Protein AF-A0A5S3UZ77-F1 (afdb_monomer_lite)

Secondary structure (DSSP, 8-state):
-EEE-S-HHHHHHHHHHHTTTS--EEESSHHHHHHHHHHS--S-EEE------S----

Radius of gyration: 13.21 Å; chains: 1; bounding box: 28×25×38 Å

Foldseek 3Di:
DEEEALDVVVLVVCCVVCVVPDPYDYDNDPVVVVVCVVPDDDPDYHYDDDDPPPPPDD

pLDDT: mean 88.93, std 16.52, range [37.94, 98.06]

InterPro domains:
  IPR001789 Signal transduction response regulator, receiver domain [PS50110] (1-58)
  IPR011006 CheY-like superfamily [SSF52172] (2-54)

Structure (mmCIF, N/CA/C/O backbone):
data_AF-A0A5S3UZ77-F1
#
_entry.id   AF-A0A5S3UZ77-F1
#
loop_
_atom_site.group_PDB
_atom_site.id
_atom_site.type_symbol
_atom_site.label_atom_id
_atom_site.label_alt_id
_atom_site.label_comp_id
_atom_site.label_asym_id
_atom_site.label_entity_id
_atom_site.label_seq_id
_atom_site.pdbx_PDB_ins_code
_atom_site.Cartn_x
_atom_site.Cartn_y
_atom_site.Cartn_z
_atom_site.occupancy
_atom_site.B_iso_or_equiv
_atom_site.auth_seq_id
_atom_site.auth_comp_id
_atom_site.auth_asym_id
_atom_site.auth_atom_id
_atom_site.pdbx_PDB_model_num
ATOM 1 N N . MET A 1 1 ? -5.935 -1.401 2.448 1.00 96.19 1 MET A N 1
ATOM 2 C CA . MET A 1 1 ? -5.658 -0.927 1.078 1.00 96.19 1 MET A CA 1
ATOM 3 C C . MET A 1 1 ? -4.161 -0.741 0.929 1.00 96.19 1 MET A C 1
ATOM 5 O O . MET A 1 1 ? -3.532 -0.292 1.882 1.00 96.19 1 MET A O 1
ATOM 9 N N . LEU A 1 2 ? -3.605 -1.120 -0.216 1.00 98.06 2 LEU A N 1
ATOM 10 C CA . LEU A 1 2 ? -2.218 -0.845 -0.582 1.00 98.06 2 LEU A CA 1
ATOM 11 C C . LEU A 1 2 ? -2.181 0.296 -1.595 1.00 98.06 2 LEU A C 1
ATOM 13 O O . LEU A 1 2 ? -2.938 0.251 -2.558 1.00 98.06 2 LEU A O 1
ATOM 17 N N . VAL A 1 3 ? -1.314 1.280 -1.383 1.00 97.38 3 VAL A N 1
ATOM 18 C CA . VAL A 1 3 ? -0.993 2.322 -2.366 1.00 97.38 3 VAL A CA 1
ATOM 19 C C . VAL A 1 3 ? 0.448 2.114 -2.816 1.00 97.38 3 VAL A C 1
ATOM 21 O O . VAL A 1 3 ? 1.328 1.938 -1.969 1.00 97.38 3 VAL A O 1
ATOM 24 N N . VAL A 1 4 ? 0.674 2.091 -4.126 1.00 96.62 4 VAL A N 1
ATOM 25 C CA . VAL A 1 4 ? 1.992 1.904 -4.739 1.00 96.62 4 VAL A CA 1
ATOM 26 C C . VAL A 1 4 ? 2.260 3.071 -5.677 1.00 96.62 4 VAL A C 1
ATOM 28 O O . VAL A 1 4 ? 1.518 3.240 -6.637 1.00 96.62 4 VAL A O 1
ATOM 31 N N . ASP A 1 5 ? 3.277 3.867 -5.367 1.00 96.00 5 ASP A N 1
ATOM 32 C CA . ASP A 1 5 ? 3.634 5.098 -6.081 1.00 96.00 5 ASP A CA 1
ATOM 33 C C . ASP A 1 5 ? 5.106 5.417 -5.763 1.00 96.00 5 ASP A C 1
ATOM 35 O O . ASP A 1 5 ? 5.535 5.265 -4.611 1.00 96.00 5 ASP A O 1
ATOM 39 N N . ASP A 1 6 ? 5.902 5.791 -6.764 1.00 93.75 6 ASP A N 1
ATOM 40 C CA . ASP A 1 6 ? 7.330 6.075 -6.599 1.00 93.75 6 ASP A CA 1
ATOM 41 C C . ASP A 1 6 ? 7.601 7.490 -6.049 1.00 93.75 6 ASP A C 1
ATOM 43 O O . ASP A 1 6 ? 8.695 7.766 -5.536 1.00 93.75 6 ASP A O 1
ATOM 47 N N . VAL A 1 7 ? 6.585 8.359 -6.036 1.00 94.94 7 VAL A N 1
ATOM 48 C CA . VAL A 1 7 ? 6.605 9.699 -5.446 1.00 94.94 7 VAL A CA 1
ATOM 49 C C . VAL A 1 7 ? 6.128 9.649 -3.989 1.00 94.94 7 VAL A C 1
ATOM 51 O O . VAL A 1 7 ? 4.956 9.450 -3.659 1.00 94.94 7 VAL A O 1
ATOM 54 N N . LYS A 1 8 ? 7.049 9.894 -3.051 1.00 95.12 8 LYS A N 1
ATOM 55 C CA . LYS A 1 8 ? 6.770 9.814 -1.602 1.00 95.12 8 LYS A CA 1
ATOM 56 C C . LYS A 1 8 ? 5.696 10.796 -1.139 1.00 95.12 8 LYS A C 1
ATOM 58 O O . LYS A 1 8 ? 4.931 10.483 -0.225 1.00 95.12 8 LYS A O 1
ATOM 63 N N . GLU A 1 9 ? 5.647 11.978 -1.739 1.00 96.94 9 GLU A N 1
ATOM 64 C CA . GLU A 1 9 ? 4.646 12.998 -1.450 1.00 96.94 9 GLU A CA 1
ATOM 65 C C . GLU A 1 9 ? 3.234 12.492 -1.772 1.00 96.94 9 GLU A C 1
ATOM 67 O O . GLU A 1 9 ? 2.335 12.665 -0.946 1.00 96.94 9 GLU A O 1
ATOM 72 N N . ASN A 1 10 ? 3.048 11.785 -2.894 1.00 95.44 10 ASN A N 1
ATOM 73 C CA . ASN A 1 10 ? 1.766 11.172 -3.247 1.00 95.44 10 ASN A CA 1
ATOM 74 C C . ASN A 1 10 ? 1.352 10.147 -2.190 1.00 95.44 10 ASN A C 1
ATOM 76 O O . ASN A 1 10 ? 0.236 10.207 -1.675 1.00 95.44 10 ASN A O 1
ATOM 80 N N . LEU A 1 11 ? 2.267 9.265 -1.772 1.00 96.75 11 LEU A N 1
ATOM 81 C CA . LEU A 1 11 ? 2.001 8.294 -0.705 1.00 96.75 11 LEU A CA 1
ATOM 82 C C . LEU A 1 11 ? 1.571 8.967 0.608 1.00 96.75 11 LEU A C 1
ATOM 84 O O . LEU A 1 11 ? 0.650 8.486 1.277 1.00 96.75 11 LEU A O 1
ATOM 88 N N . ALA A 1 12 ? 2.215 10.075 0.986 1.00 97.12 12 ALA A N 1
ATOM 89 C CA . ALA A 1 12 ? 1.879 10.827 2.193 1.00 97.12 12 ALA A CA 1
ATOM 90 C C . ALA A 1 12 ? 0.488 11.474 2.097 1.00 97.12 12 ALA A C 1
ATOM 92 O O . ALA A 1 12 ? -0.308 11.362 3.035 1.00 97.12 12 ALA A O 1
ATOM 93 N N . VAL A 1 13 ? 0.176 12.098 0.957 1.00 96.94 13 VAL A N 1
ATOM 94 C CA . VAL A 1 13 ? -1.135 12.703 0.682 1.00 96.94 13 VAL A CA 1
ATOM 95 C C . VAL A 1 13 ? -2.232 11.640 0.690 1.00 96.94 13 VAL A C 1
ATOM 97 O O . VAL A 1 13 ? -3.209 11.781 1.424 1.00 96.94 13 VAL A O 1
ATOM 100 N N . MET A 1 14 ? -2.051 10.535 -0.037 1.00 96.31 14 MET A N 1
ATOM 101 C CA . MET A 1 14 ? -3.026 9.438 -0.092 1.00 96.31 14 MET A CA 1
ATOM 102 C C . MET A 1 14 ? -3.249 8.807 1.281 1.00 96.31 14 MET A C 1
ATOM 104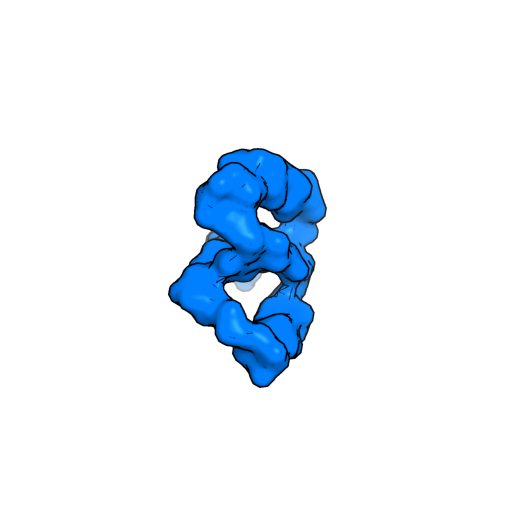 O O . MET A 1 14 ? -4.386 8.533 1.664 1.00 96.31 14 MET A O 1
ATOM 108 N N . SER A 1 15 ? -2.180 8.640 2.064 1.00 96.38 15 SER A N 1
ATOM 109 C CA . SER A 1 15 ? -2.289 8.145 3.437 1.00 96.38 15 SER A CA 1
ATOM 110 C C . SER A 1 15 ? -3.122 9.075 4.313 1.00 96.38 15 SER A C 1
ATOM 112 O O . SER A 1 15 ? -3.922 8.586 5.102 1.00 96.38 15 SER A O 1
ATOM 114 N N . GLN A 1 16 ? -2.973 10.398 4.184 1.00 97.56 16 GLN A N 1
ATOM 115 C CA . GLN A 1 16 ? -3.785 11.347 4.949 1.00 97.56 16 GLN A CA 1
ATOM 116 C C . GLN A 1 16 ? -5.243 11.394 4.491 1.00 97.56 16 GLN A C 1
ATOM 118 O O . GLN A 1 16 ? -6.121 11.454 5.348 1.00 97.56 16 G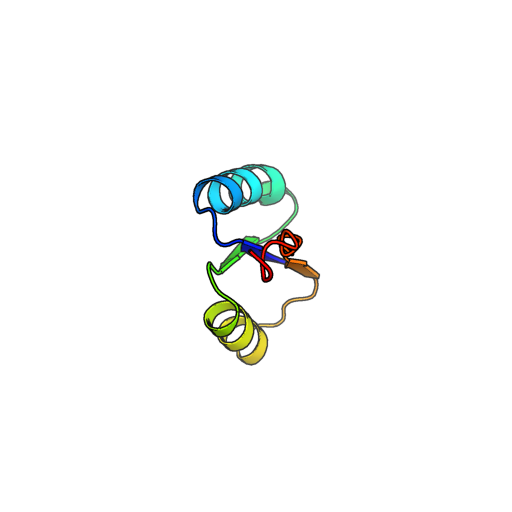LN A O 1
ATOM 123 N N . LEU A 1 17 ? -5.493 11.369 3.180 1.00 97.25 17 LEU A N 1
ATOM 124 C CA . LEU A 1 17 ? -6.839 11.464 2.608 1.00 97.25 17 LEU A CA 1
ATOM 125 C C . LEU A 1 17 ? -7.695 10.233 2.917 1.00 97.25 17 LEU A C 1
ATOM 127 O O . LEU A 1 17 ? -8.891 10.361 3.139 1.00 97.25 17 LEU A O 1
ATOM 131 N N . LEU A 1 18 ? -7.086 9.046 2.945 1.00 96.19 18 LEU A N 1
ATOM 132 C CA . LEU A 1 18 ? -7.812 7.777 3.041 1.00 96.19 18 LEU A CA 1
ATOM 133 C C . LEU A 1 18 ? -7.806 7.161 4.446 1.00 96.19 18 LEU A C 1
ATOM 135 O O . LEU A 1 18 ? -8.435 6.123 4.648 1.00 96.19 18 LEU A O 1
ATOM 139 N N . LYS A 1 19 ? -7.114 7.765 5.423 1.00 95.19 19 LYS A N 1
ATOM 140 C CA . LYS A 1 19 ? -6.936 7.187 6.772 1.00 95.19 19 LYS A CA 1
ATOM 141 C C . LYS A 1 19 ? -8.242 6.929 7.528 1.00 95.19 19 LYS A C 1
ATOM 143 O O . LYS A 1 19 ? -8.268 6.040 8.375 1.00 95.19 19 LYS A O 1
ATOM 148 N N . ASP A 1 20 ? -9.281 7.720 7.263 1.00 97.44 20 ASP A N 1
ATOM 149 C CA . ASP A 1 20 ? -10.540 7.654 8.012 1.00 97.44 20 ASP A CA 1
ATOM 150 C C . ASP A 1 20 ? -11.443 6.515 7.500 1.00 97.44 20 ASP A C 1
ATOM 152 O O . ASP A 1 20 ? -12.247 5.973 8.256 1.00 97.44 20 ASP A O 1
ATOM 156 N N . GLU A 1 21 ? -11.263 6.093 6.244 1.00 96.75 21 GLU A N 1
ATOM 157 C CA . GLU A 1 21 ? -12.039 5.021 5.603 1.00 96.75 21 GLU A CA 1
ATOM 158 C C . GLU A 1 21 ? -11.253 3.707 5.481 1.00 96.75 21 GLU A C 1
ATOM 160 O O . GLU A 1 21 ? -11.827 2.616 5.526 1.00 96.75 21 GLU A O 1
ATOM 165 N N . TYR A 1 22 ? -9.925 3.786 5.354 1.00 96.31 22 TYR A N 1
ATOM 166 C CA . TYR A 1 22 ? -9.071 2.641 5.067 1.00 96.31 22 TYR A CA 1
ATOM 167 C C . TYR A 1 22 ? -7.859 2.574 5.992 1.00 96.31 22 TYR A C 1
ATOM 169 O O . TYR A 1 22 ? -7.168 3.554 6.261 1.00 96.31 22 TYR A O 1
ATOM 177 N N . ARG A 1 23 ? -7.475 1.345 6.357 1.00 95.44 23 ARG A N 1
ATOM 178 C CA . ARG A 1 23 ? -6.100 1.075 6.790 1.00 95.44 23 ARG A CA 1
ATOM 179 C C . ARG A 1 23 ? -5.189 1.108 5.563 1.00 95.44 23 ARG A C 1
ATOM 181 O O . ARG A 1 23 ? -5.145 0.137 4.794 1.00 95.44 23 ARG A O 1
ATOM 188 N N . VAL A 1 24 ? -4.493 2.227 5.391 1.00 96.38 24 VAL A N 1
ATOM 189 C CA . VAL A 1 24 ? -3.552 2.451 4.290 1.00 96.38 24 VAL A CA 1
ATOM 190 C C . VAL A 1 24 ? -2.200 1.813 4.613 1.00 96.38 24 VAL A C 1
ATOM 192 O O . VAL A 1 24 ? -1.647 1.993 5.697 1.00 96.38 24 VAL A O 1
ATOM 195 N N . ILE A 1 25 ? -1.681 1.037 3.667 1.00 97.38 25 ILE A N 1
ATOM 196 C CA . ILE A 1 25 ? -0.310 0.526 3.635 1.00 97.38 25 ILE A CA 1
ATOM 197 C C . ILE A 1 25 ? 0.314 1.086 2.359 1.00 97.38 25 ILE A C 1
ATOM 199 O O . ILE A 1 25 ? -0.357 1.125 1.330 1.00 97.38 25 ILE A O 1
ATOM 203 N N . VAL A 1 26 ? 1.570 1.512 2.418 1.00 97.31 26 VAL A N 1
ATOM 204 C CA . VAL A 1 26 ? 2.269 2.113 1.276 1.00 97.31 26 VAL A CA 1
ATOM 205 C C . VAL A 1 26 ? 3.441 1.247 0.824 1.00 97.31 26 VAL A C 1
ATOM 207 O O . VAL A 1 26 ? 4.057 0.560 1.644 1.00 97.31 26 VAL A O 1
ATOM 210 N N . ALA A 1 27 ? 3.751 1.297 -0.466 1.00 97.19 27 ALA A N 1
ATOM 211 C CA . ALA A 1 27 ? 4.958 0.744 -1.068 1.00 97.19 27 ALA A CA 1
ATOM 212 C C . ALA A 1 27 ? 5.491 1.718 -2.125 1.00 97.19 27 ALA A C 1
ATOM 214 O O . ALA A 1 27 ? 4.705 2.345 -2.825 1.00 97.19 27 ALA A O 1
ATOM 215 N N . ILE A 1 28 ? 6.815 1.836 -2.240 1.00 94.94 28 ILE A N 1
ATOM 216 C CA . ILE A 1 28 ? 7.451 2.743 -3.216 1.00 94.94 28 ILE A CA 1
ATOM 217 C C . ILE A 1 28 ? 7.711 2.028 -4.549 1.00 94.94 28 ILE A C 1
ATOM 219 O O . ILE A 1 28 ? 7.744 2.647 -5.601 1.00 94.94 28 ILE A O 1
ATOM 223 N N . ILE A 1 29 ? 7.911 0.708 -4.507 1.00 93.31 29 ILE A N 1
ATOM 224 C CA . ILE A 1 29 ? 8.244 -0.114 -5.678 1.00 93.31 29 ILE A CA 1
ATOM 225 C C . ILE A 1 29 ? 7.438 -1.413 -5.685 1.00 93.31 29 ILE A C 1
ATOM 227 O O . ILE A 1 29 ? 6.955 -1.875 -4.641 1.00 93.31 29 ILE A O 1
ATOM 231 N N . GLY A 1 30 ? 7.349 -2.033 -6.861 1.00 92.25 30 GLY A N 1
ATOM 232 C CA . GLY A 1 30 ? 6.594 -3.265 -7.081 1.00 92.25 30 GLY A CA 1
ATOM 233 C C . GLY A 1 30 ? 7.032 -4.418 -6.177 1.00 92.25 30 GLY A C 1
ATOM 234 O O . GLY A 1 30 ? 6.190 -5.111 -5.616 1.00 92.25 30 GLY A O 1
ATOM 235 N N . GLU A 1 31 ? 8.330 -4.598 -5.940 1.00 96.06 31 GLU A N 1
ATOM 236 C CA . GLU A 1 31 ? 8.854 -5.685 -5.107 1.00 96.06 31 GLU A CA 1
ATOM 237 C C . GLU A 1 31 ? 8.370 -5.579 -3.656 1.00 96.06 31 GLU A C 1
ATOM 239 O O . GLU A 1 31 ? 8.003 -6.583 -3.039 1.00 96.06 31 GLU A O 1
ATOM 244 N N . GLN A 1 32 ? 8.311 -4.359 -3.112 1.00 96.25 32 GLN A N 1
ATOM 245 C CA . GLN A 1 32 ? 7.763 -4.114 -1.777 1.00 96.25 32 GLN A CA 1
ATOM 246 C C . GLN A 1 32 ? 6.264 -4.424 -1.741 1.00 96.25 32 GLN A C 1
ATOM 248 O O . GLN A 1 32 ? 5.791 -5.077 -0.808 1.00 96.25 32 GLN A O 1
ATOM 253 N N . ALA A 1 33 ? 5.527 -3.997 -2.770 1.00 96.81 33 ALA A N 1
ATOM 254 C CA . ALA A 1 33 ? 4.101 -4.266 -2.908 1.00 96.81 33 ALA A CA 1
ATOM 255 C C . ALA A 1 33 ? 3.810 -5.775 -2.973 1.00 96.81 33 ALA A C 1
ATOM 257 O O . ALA A 1 33 ? 2.958 -6.269 -2.234 1.00 96.81 33 ALA A O 1
ATOM 258 N N . LEU A 1 34 ? 4.567 -6.525 -3.777 1.00 97.31 34 LEU A N 1
ATOM 259 C CA . LEU A 1 34 ? 4.457 -7.981 -3.890 1.00 97.31 34 LEU A CA 1
ATOM 260 C C . LEU A 1 34 ? 4.767 -8.683 -2.562 1.00 97.31 34 LEU A C 1
ATOM 262 O O . LEU A 1 34 ? 4.013 -9.562 -2.144 1.00 97.31 34 LEU A O 1
ATOM 266 N N . CYS A 1 35 ? 5.817 -8.260 -1.849 1.00 97.94 35 CYS A N 1
ATOM 267 C CA . CYS A 1 35 ? 6.118 -8.791 -0.518 1.00 97.94 35 CYS A CA 1
ATOM 268 C C . CYS A 1 35 ? 4.967 -8.544 0.470 1.00 97.94 35 CYS A C 1
ATOM 270 O O . CYS A 1 35 ? 4.637 -9.420 1.272 1.00 97.94 35 CYS A O 1
ATOM 272 N N . LEU A 1 36 ? 4.331 -7.370 0.421 1.00 97.56 36 LEU A N 1
ATOM 273 C CA . LEU A 1 36 ? 3.181 -7.054 1.270 1.00 97.56 36 LEU A CA 1
ATOM 274 C C . LEU A 1 36 ? 1.958 -7.905 0.914 1.00 97.56 36 LEU A C 1
ATOM 276 O O . LEU A 1 36 ? 1.313 -8.425 1.821 1.00 97.56 36 LEU A O 1
ATOM 280 N N . LEU A 1 37 ? 1.674 -8.084 -0.376 1.00 97.00 37 LEU A N 1
ATOM 281 C CA . LEU A 1 37 ? 0.565 -8.904 -0.873 1.00 97.00 37 LEU A CA 1
ATOM 282 C C . LEU A 1 37 ? 0.723 -10.386 -0.513 1.00 97.00 37 LEU A C 1
ATOM 284 O O . LEU A 1 37 ? -0.260 -11.045 -0.193 1.00 97.00 37 LEU A O 1
ATOM 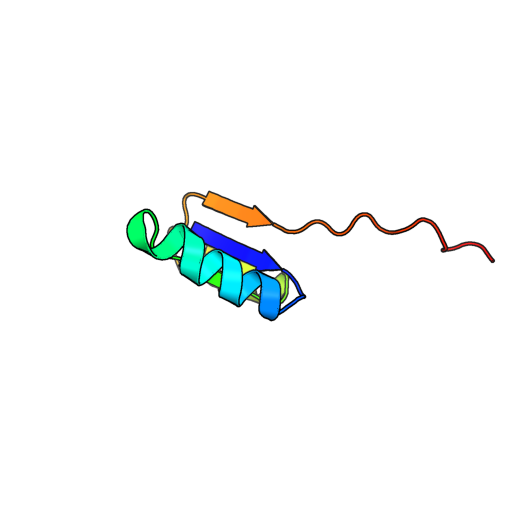288 N N . ALA A 1 38 ? 1.954 -10.902 -0.497 1.00 97.69 38 ALA A N 1
ATOM 289 C CA . ALA A 1 38 ? 2.226 -12.283 -0.103 1.00 97.69 38 ALA A CA 1
ATOM 290 C C . ALA A 1 38 ? 1.986 -12.549 1.395 1.00 97.69 38 ALA A C 1
ATOM 292 O O . ALA A 1 38 ? 1.689 -13.676 1.783 1.00 97.69 38 AL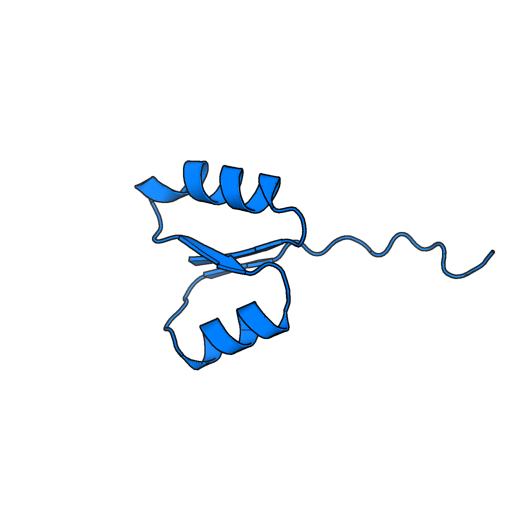A A O 1
ATOM 293 N N . ASN A 1 39 ? 2.121 -11.524 2.245 1.00 97.19 39 ASN A N 1
ATOM 294 C CA . ASN A 1 39 ? 2.109 -11.675 3.705 1.00 97.19 39 ASN A CA 1
ATOM 295 C C . ASN A 1 39 ? 0.884 -11.052 4.391 1.00 97.19 39 ASN A C 1
ATOM 297 O O . ASN A 1 39 ? 0.702 -11.217 5.598 1.00 97.19 39 ASN A O 1
ATOM 301 N N . LYS A 1 40 ? 0.053 -10.297 3.666 1.00 95.12 40 LYS A N 1
ATOM 302 C CA . LYS A 1 40 ? -1.099 -9.580 4.224 1.00 95.12 40 LYS A CA 1
ATOM 303 C C . LYS A 1 40 ? -2.317 -9.755 3.331 1.00 95.12 40 LYS A C 1
ATOM 305 O O . LYS A 1 40 ? -2.223 -9.691 2.112 1.00 95.12 40 LYS A O 1
ATOM 310 N N . ARG A 1 41 ? -3.494 -9.877 3.949 1.00 95.75 41 ARG A N 1
ATOM 311 C CA . ARG A 1 41 ? -4.770 -9.800 3.229 1.00 95.75 41 ARG A CA 1
ATOM 312 C C . ARG A 1 41 ? -5.025 -8.345 2.834 1.00 95.75 41 ARG A C 1
ATOM 314 O O . ARG A 1 41 ? -5.224 -7.497 3.704 1.00 95.75 41 ARG A O 1
ATOM 321 N N . ILE A 1 42 ? -4.975 -8.064 1.537 1.00 97.31 42 ILE A N 1
ATOM 322 C CA . ILE A 1 42 ? -5.189 -6.737 0.954 1.00 97.31 42 ILE A CA 1
ATOM 323 C C . ILE A 1 42 ? -6.292 -6.877 -0.089 1.00 97.31 42 ILE A C 1
ATOM 325 O O . ILE A 1 42 ? -6.120 -7.584 -1.073 1.00 97.31 42 ILE A O 1
ATOM 329 N N . ASP A 1 43 ? -7.424 -6.216 0.143 1.00 96.75 43 ASP A N 1
ATOM 330 C CA . ASP A 1 43 ? -8.591 -6.314 -0.743 1.00 96.75 43 ASP A CA 1
ATOM 331 C C . ASP A 1 43 ? -8.558 -5.293 -1.899 1.00 96.75 43 ASP A C 1
ATOM 333 O O . ASP A 1 43 ? -9.216 -5.488 -2.915 1.00 96.75 43 ASP A O 1
ATOM 337 N N . ILE A 1 44 ? -7.798 -4.199 -1.747 1.00 96.81 44 ILE A N 1
ATOM 338 C CA . ILE A 1 44 ? -7.710 -3.093 -2.716 1.00 96.81 44 ILE A CA 1
ATOM 339 C C . ILE A 1 44 ? -6.251 -2.668 -2.863 1.00 96.81 44 ILE A C 1
ATOM 341 O O . ILE A 1 44 ? -5.585 -2.395 -1.855 1.00 96.81 44 ILE A O 1
ATOM 345 N N . VAL A 1 45 ? -5.796 -2.565 -4.112 1.00 96.38 45 VAL A N 1
ATOM 346 C CA . VAL A 1 45 ? -4.508 -1.984 -4.503 1.00 96.38 45 VAL A CA 1
ATOM 347 C C . VAL A 1 45 ? -4.777 -0.784 -5.408 1.00 96.38 45 VAL A C 1
ATOM 349 O O . VAL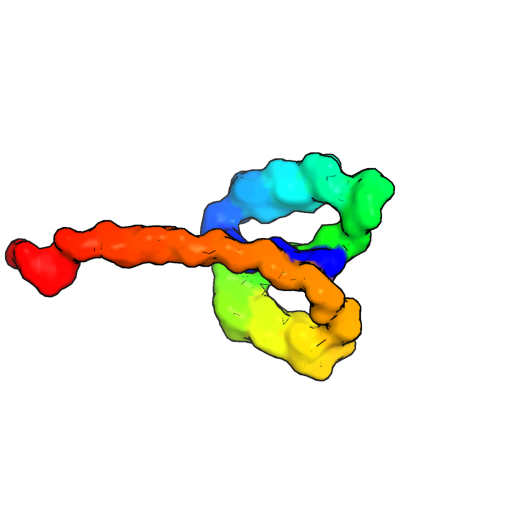 A 1 45 ? -5.470 -0.920 -6.412 1.00 96.38 45 VAL A O 1
ATOM 352 N N . LEU A 1 46 ? -4.235 0.375 -5.046 1.00 95.44 46 LEU A N 1
ATOM 353 C CA . LEU A 1 46 ? -4.147 1.556 -5.895 1.00 95.44 46 LEU A CA 1
ATOM 354 C C . LEU A 1 46 ? -2.709 1.643 -6.400 1.00 95.44 46 LEU A C 1
ATOM 356 O O . LEU A 1 46 ? -1.788 1.814 -5.602 1.00 95.44 46 LEU A O 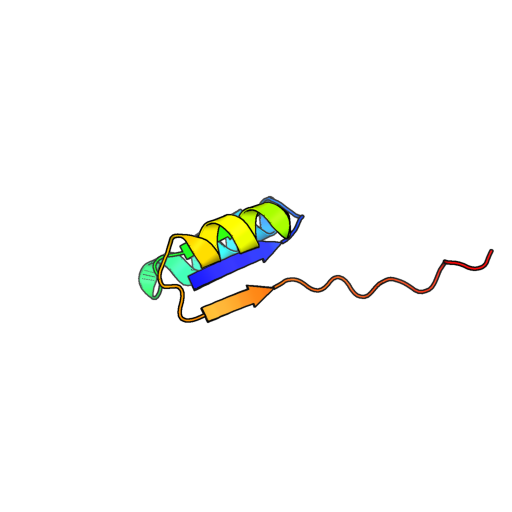1
ATOM 360 N N . LEU A 1 47 ? -2.530 1.449 -7.700 1.00 93.88 47 LEU A N 1
ATOM 361 C CA . LEU A 1 47 ? -1.233 1.462 -8.362 1.00 93.88 47 LEU A CA 1
ATOM 362 C C . LEU A 1 47 ? -1.142 2.729 -9.205 1.00 93.88 47 LEU A C 1
ATOM 364 O O . LEU A 1 47 ? -1.983 2.917 -10.086 1.00 93.88 47 LEU A O 1
ATOM 368 N N . ASP A 1 48 ? -0.135 3.559 -8.947 1.00 88.81 48 ASP A N 1
ATOM 369 C CA . ASP A 1 48 ? 0.255 4.586 -9.900 1.00 88.81 48 ASP A CA 1
ATOM 370 C C . ASP A 1 48 ? 1.005 3.913 -11.051 1.00 88.81 48 ASP A C 1
ATOM 372 O O . ASP A 1 48 ? 2.114 3.392 -10.900 1.00 88.81 48 ASP A O 1
ATOM 376 N N . VAL A 1 49 ? 0.335 3.837 -12.195 1.00 78.06 49 VAL A N 1
ATOM 377 C CA . VAL A 1 49 ? 0.962 3.463 -13.455 1.00 78.06 49 VAL A CA 1
ATOM 378 C C . VAL A 1 49 ? 1.368 4.762 -14.121 1.00 78.06 49 VAL A C 1
ATOM 380 O O . VAL A 1 49 ? 0.570 5.387 -14.816 1.00 78.06 49 VAL A O 1
ATOM 383 N N . MET A 1 50 ? 2.614 5.185 -13.907 1.00 70.25 50 MET A N 1
ATOM 384 C CA . MET A 1 50 ? 3.170 6.216 -14.771 1.00 70.25 50 MET A CA 1
ATOM 385 C C . MET A 1 50 ? 3.073 5.697 -16.211 1.00 70.25 50 MET A C 1
ATOM 387 O O . MET A 1 50 ? 3.634 4.646 -16.535 1.00 70.25 50 MET A O 1
ATOM 391 N N . GLU A 1 51 ? 2.327 6.408 -17.059 1.00 54.31 51 GLU A N 1
ATOM 392 C CA . GLU A 1 51 ? 2.383 6.220 -18.507 1.00 54.31 51 GLU A CA 1
ATOM 393 C C . GLU A 1 51 ? 3.863 6.306 -18.905 1.00 54.31 51 GLU A C 1
ATOM 395 O O . GLU A 1 51 ? 4.493 7.335 -18.626 1.00 54.31 51 GLU A O 1
ATOM 400 N N . PRO A 1 52 ? 4.468 5.257 -19.494 1.00 51.53 52 PRO A N 1
ATOM 401 C CA . PRO A 1 52 ? 5.799 5.397 -20.045 1.00 51.53 52 PRO A CA 1
ATOM 402 C C . PRO A 1 52 ? 5.671 6.438 -21.149 1.00 51.53 52 PRO A C 1
ATOM 404 O O . PRO A 1 52 ? 5.088 6.178 -22.196 1.00 51.53 52 PRO A O 1
ATOM 407 N N . SER A 1 53 ? 6.168 7.652 -20.909 1.00 48.72 53 SER A N 1
ATOM 408 C CA . SER A 1 53 ? 6.276 8.627 -21.981 1.00 48.72 53 SER A CA 1
ATOM 409 C C . SER A 1 53 ? 7.143 7.981 -23.058 1.00 48.72 53 SER A C 1
ATOM 411 O O . SER A 1 53 ? 8.322 7.718 -22.804 1.00 48.72 53 SER A O 1
ATOM 413 N N . ASP A 1 54 ? 6.546 7.687 -24.211 1.00 53.56 54 ASP A N 1
ATOM 414 C CA . ASP A 1 54 ? 7.190 7.191 -25.427 1.00 53.56 54 ASP A CA 1
ATOM 415 C C . ASP A 1 54 ? 8.289 8.162 -25.893 1.00 53.56 54 ASP A C 1
ATOM 417 O O . ASP A 1 54 ? 8.137 8.899 -26.857 1.00 53.56 54 ASP A O 1
ATOM 421 N N . ASN A 1 55 ? 9.428 8.161 -25.209 1.00 52.66 55 ASN A N 1
ATOM 422 C CA . ASN A 1 55 ? 10.693 8.709 -25.679 1.00 52.66 55 ASN A CA 1
ATOM 423 C C . ASN A 1 55 ? 11.764 7.634 -25.498 1.00 52.66 55 ASN A C 1
ATOM 425 O O . ASN A 1 55 ? 12.804 7.833 -24.878 1.00 52.66 55 ASN A O 1
ATOM 429 N N . MET A 1 56 ? 11.481 6.461 -26.061 1.00 49.12 56 MET A N 1
ATOM 430 C CA . MET A 1 56 ? 12.480 5.429 -26.306 1.00 49.12 56 MET A CA 1
ATOM 431 C C . MET A 1 56 ? 12.792 5.330 -27.802 1.00 49.12 56 MET A C 1
ATOM 433 O O . MET A 1 56 ? 12.992 4.235 -28.298 1.00 49.12 56 MET A O 1
ATOM 437 N N . LEU A 1 57 ? 12.822 6.462 -28.516 1.00 46.94 57 LEU A N 1
ATOM 438 C CA . LEU A 1 57 ? 13.471 6.641 -29.821 1.00 46.94 57 LEU A CA 1
ATOM 439 C C . LEU A 1 57 ? 13.785 8.136 -30.036 1.00 46.94 57 LEU A C 1
ATOM 441 O O . LEU A 1 57 ? 12.972 8.873 -30.590 1.00 46.94 57 LEU A O 1
ATOM 445 N N . ALA A 1 58 ? 14.969 8.572 -29.604 1.00 37.94 58 ALA A N 1
ATOM 446 C CA . ALA A 1 58 ? 15.687 9.720 -30.161 1.00 37.94 58 ALA A CA 1
ATOM 447 C C . ALA A 1 58 ? 17.194 9.490 -30.003 1.00 37.94 58 ALA A C 1
ATOM 449 O O . ALA A 1 58 ? 17.608 9.112 -28.883 1.00 37.94 58 ALA A O 1
#

Sequence (58 aa):
MLVVDDVKENLAVMSQLLKDEYRVIVAIIGEQALCLLANKRIDIVLLDVMEPSDNMLA

Organism: NCBI:txid43654